Protein AF-A0A529X479-F1 (afdb_monomer)

Structure (mmCIF, N/CA/C/O backbone):
data_AF-A0A529X479-F1
#
_entry.id   AF-A0A529X479-F1
#
loop_
_atom_site.group_PDB
_atom_site.id
_atom_site.type_symbol
_atom_site.label_atom_id
_atom_site.label_alt_id
_atom_site.label_comp_id
_atom_site.label_asym_id
_atom_site.label_entity_id
_atom_site.label_seq_id
_atom_site.pdbx_PDB_ins_code
_atom_site.Cartn_x
_atom_site.Cartn_y
_atom_site.Cartn_z
_atom_site.occupancy
_atom_site.B_iso_or_equiv
_atom_site.auth_seq_id
_atom_site.auth_comp_id
_atom_site.auth_asym_id
_atom_site.auth_atom_id
_atom_site.pdbx_PDB_model_num
ATOM 1 N N . MET A 1 1 ? -9.710 10.759 10.073 1.00 82.75 1 MET A N 1
ATOM 2 C CA . MET A 1 1 ? -9.715 10.089 8.751 1.00 82.75 1 MET A CA 1
ATOM 3 C C . MET A 1 1 ? -9.738 8.583 8.979 1.00 82.75 1 MET A C 1
ATOM 5 O O . MET A 1 1 ? -9.040 8.144 9.883 1.00 82.75 1 MET A O 1
ATOM 9 N N . LYS A 1 2 ? -10.522 7.811 8.212 1.00 91.38 2 LYS A N 1
ATOM 10 C CA . LYS A 1 2 ? -10.550 6.336 8.271 1.00 91.38 2 LYS A CA 1
ATOM 11 C C . LYS A 1 2 ? -10.340 5.777 6.863 1.00 91.38 2 LYS A C 1
ATOM 13 O O . LYS A 1 2 ? -11.045 6.186 5.945 1.00 91.38 2 LYS A O 1
ATOM 18 N N . LEU A 1 3 ? -9.360 4.890 6.698 1.00 93.75 3 LEU A N 1
ATOM 19 C CA . LEU A 1 3 ? -9.148 4.144 5.456 1.00 93.75 3 LEU A CA 1
ATOM 20 C C . LEU A 1 3 ? -10.088 2.938 5.450 1.00 93.75 3 LEU A C 1
ATOM 22 O O . LEU A 1 3 ? -10.150 2.220 6.442 1.00 93.75 3 LEU A O 1
ATOM 26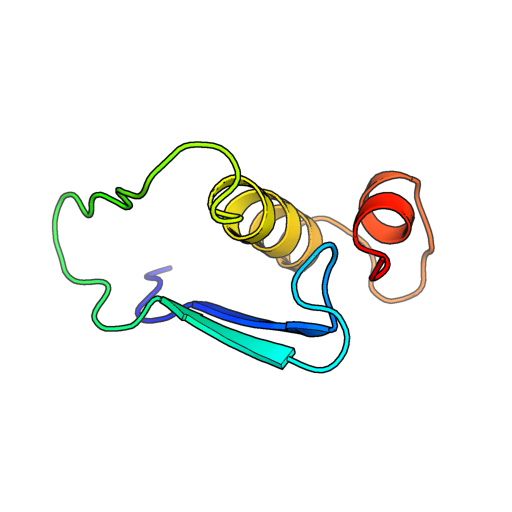 N N . THR A 1 4 ? -10.811 2.728 4.353 1.00 96.31 4 THR A N 1
ATOM 27 C CA . THR A 1 4 ? -11.725 1.582 4.174 1.00 96.31 4 THR A CA 1
ATOM 28 C C . THR A 1 4 ? -11.228 0.603 3.110 1.00 96.31 4 THR A C 1
ATOM 30 O O . THR A 1 4 ? -11.521 -0.589 3.175 1.00 96.31 4 THR A O 1
ATOM 33 N N . ALA A 1 5 ? -10.434 1.097 2.159 1.00 96.69 5 ALA A N 1
ATOM 34 C CA . ALA A 1 5 ? -9.743 0.315 1.145 1.00 96.69 5 ALA A CA 1
ATOM 35 C C . ALA A 1 5 ? -8.499 1.069 0.644 1.00 96.69 5 ALA A C 1
ATOM 37 O O . ALA A 1 5 ? -8.416 2.294 0.764 1.00 96.69 5 ALA A O 1
ATOM 38 N N . LEU A 1 6 ? -7.556 0.341 0.045 1.00 96.38 6 LEU A N 1
ATOM 39 C CA . LEU A 1 6 ? -6.401 0.874 -0.683 1.00 96.38 6 LEU A CA 1
ATOM 40 C C . LEU A 1 6 ? -6.309 0.184 -2.040 1.00 96.38 6 LEU A C 1
ATOM 42 O O . LEU A 1 6 ? -6.258 -1.040 -2.095 1.00 96.38 6 LEU A O 1
ATOM 46 N N . ARG A 1 7 ? -6.255 0.953 -3.131 1.00 97.25 7 ARG A N 1
ATOM 47 C CA . ARG A 1 7 ? -6.151 0.420 -4.498 1.00 97.25 7 ARG A CA 1
ATOM 48 C C . ARG A 1 7 ? -4.998 1.083 -5.228 1.00 97.25 7 ARG A C 1
ATOM 50 O O . ARG A 1 7 ? -4.889 2.306 -5.215 1.00 97.25 7 ARG A O 1
ATOM 57 N N . LEU A 1 8 ? -4.159 0.272 -5.859 1.00 96.31 8 LEU A N 1
ATOM 58 C CA . LEU A 1 8 ? -3.012 0.712 -6.645 1.00 96.31 8 LEU A CA 1
ATOM 59 C C . LEU A 1 8 ? -3.129 0.156 -8.056 1.00 96.31 8 LEU A C 1
ATOM 61 O O . LEU A 1 8 ? -3.632 -0.949 -8.254 1.00 96.31 8 LEU A O 1
ATOM 65 N N . HIS A 1 9 ? -2.604 0.894 -9.024 1.00 97.56 9 HIS A N 1
ATOM 66 C CA . HIS A 1 9 ? -2.441 0.408 -10.384 1.00 97.56 9 HIS A CA 1
ATOM 67 C C . HIS A 1 9 ? -1.096 0.867 -10.927 1.00 97.56 9 HIS A C 1
ATOM 69 O O . HIS A 1 9 ? -0.774 2.051 -10.824 1.00 97.56 9 HIS A O 1
ATOM 75 N N . ASN A 1 10 ? -0.346 -0.052 -11.537 1.00 97.44 10 ASN A N 1
ATOM 76 C CA . ASN A 1 10 ? 0.905 0.264 -12.223 1.00 97.44 10 ASN A CA 1
ATOM 77 C C . ASN A 1 10 ? 1.966 0.911 -11.308 1.00 97.44 10 ASN A C 1
ATOM 79 O O . ASN A 1 10 ? 2.572 1.926 -11.652 1.00 97.44 10 ASN A O 1
ATOM 83 N N . VAL A 1 11 ? 2.170 0.324 -10.124 1.00 97.25 11 VAL A N 1
ATOM 84 C CA . VAL A 1 11 ? 3.121 0.804 -9.108 1.00 97.25 11 VAL A CA 1
ATOM 85 C C . VAL A 1 11 ? 4.118 -0.296 -8.760 1.00 97.25 11 VAL A C 1
ATOM 87 O O . VAL A 1 11 ? 3.715 -1.381 -8.333 1.00 97.25 11 VAL A O 1
ATOM 90 N N . LYS A 1 12 ? 5.422 -0.005 -8.877 1.00 96.88 12 LYS A N 1
ATOM 91 C CA . LYS A 1 12 ? 6.515 -0.966 -8.630 1.00 96.88 12 LYS A CA 1
ATOM 92 C C . LYS A 1 12 ? 6.234 -2.326 -9.303 1.00 96.88 12 LYS A C 1
ATOM 94 O O . LYS A 1 12 ? 5.860 -2.371 -10.467 1.00 96.88 12 LYS A O 1
ATOM 99 N N . ARG A 1 13 ? 6.332 -3.429 -8.557 1.00 95.06 13 ARG A N 1
ATOM 100 C CA . ARG A 1 13 ? 6.099 -4.797 -9.043 1.00 95.06 13 ARG A CA 1
ATOM 101 C C . ARG A 1 13 ? 4.693 -5.091 -9.562 1.00 95.06 13 ARG A C 1
ATOM 103 O O . ARG A 1 13 ? 4.475 -6.161 -10.110 1.00 95.06 13 ARG A O 1
ATOM 110 N N . PHE A 1 14 ? 3.731 -4.199 -9.340 1.00 96.81 14 PHE A N 1
ATOM 111 C CA . PHE A 1 14 ? 2.377 -4.319 -9.880 1.00 96.81 14 PHE A CA 1
ATOM 112 C C . PHE A 1 14 ? 2.275 -3.610 -11.241 1.00 96.81 14 PHE A C 1
ATOM 114 O O . PHE A 1 14 ? 1.286 -2.933 -11.531 1.00 96.81 14 PHE A O 1
ATOM 121 N N . ALA A 1 15 ? 3.328 -3.702 -12.059 1.00 96.94 15 ALA A N 1
ATOM 122 C CA . ALA A 1 15 ? 3.391 -3.121 -13.394 1.00 96.94 15 ALA A CA 1
ATOM 123 C C . ALA A 1 15 ? 2.243 -3.649 -14.265 1.00 96.94 15 ALA A C 1
ATOM 125 O O . ALA A 1 15 ? 2.028 -4.856 -14.359 1.00 96.94 15 ALA A O 1
ATOM 126 N N . GLY A 1 16 ? 1.470 -2.740 -14.865 1.00 97.38 16 GLY A N 1
ATOM 127 C CA . GLY A 1 16 ? 0.299 -3.100 -15.676 1.00 97.38 16 GLY A CA 1
ATOM 128 C C . GLY A 1 16 ? -0.810 -3.858 -14.931 1.00 97.38 16 GLY A C 1
ATOM 129 O O . GLY A 1 16 ? -1.692 -4.420 -15.576 1.00 97.38 16 GLY A O 1
ATOM 130 N N . GLN A 1 17 ? -0.777 -3.901 -13.595 1.00 97.19 17 GLN A N 1
ATOM 131 C CA . GLN A 1 17 ? -1.730 -4.647 -12.776 1.00 97.19 17 GLN A CA 1
ATOM 132 C C . GLN A 1 17 ? -2.403 -3.743 -11.744 1.00 97.19 17 GLN A C 1
ATOM 134 O O . GLN A 1 17 ? -1.787 -2.838 -11.175 1.00 97.19 17 GLN A O 1
ATOM 139 N N . GLY A 1 18 ? -3.687 -4.008 -11.499 1.00 97.19 18 GLY A N 1
ATOM 140 C CA . GLY A 1 18 ? -4.443 -3.431 -10.393 1.00 97.19 18 GLY A CA 1
ATOM 141 C C . GLY A 1 18 ? -4.415 -4.362 -9.185 1.00 97.19 18 GLY A C 1
ATOM 142 O O . GLY A 1 18 ? -4.668 -5.556 -9.323 1.00 97.19 18 GLY A O 1
ATOM 143 N N . VAL A 1 19 ? -4.135 -3.817 -8.004 1.00 97.12 19 VAL A N 1
ATOM 144 C CA . VAL A 1 19 ? -4.163 -4.560 -6.737 1.00 97.12 19 VAL A CA 1
ATOM 145 C C . VAL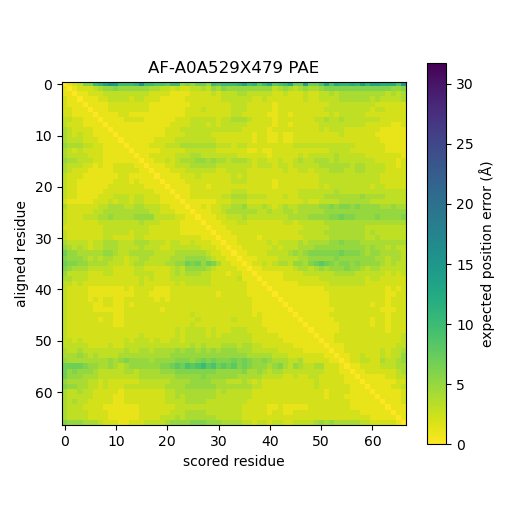 A 1 19 ? -4.882 -3.770 -5.655 1.00 97.12 19 VAL A C 1
ATOM 147 O O . VAL A 1 19 ? -4.856 -2.537 -5.647 1.00 97.12 19 VAL A O 1
ATOM 150 N N . ALA A 1 20 ? -5.523 -4.484 -4.732 1.00 97.06 20 ALA A N 1
ATOM 151 C CA . ALA A 1 20 ? -6.354 -3.879 -3.705 1.00 97.06 20 ALA A CA 1
ATOM 152 C C . ALA A 1 20 ? -6.187 -4.550 -2.337 1.00 97.06 20 ALA A C 1
ATOM 154 O O . ALA A 1 20 ? -6.048 -5.768 -2.238 1.00 97.06 20 ALA A O 1
ATOM 155 N N . ILE A 1 21 ? -6.255 -3.731 -1.290 1.00 96.56 21 ILE A N 1
ATOM 156 C CA . ILE A 1 21 ? -6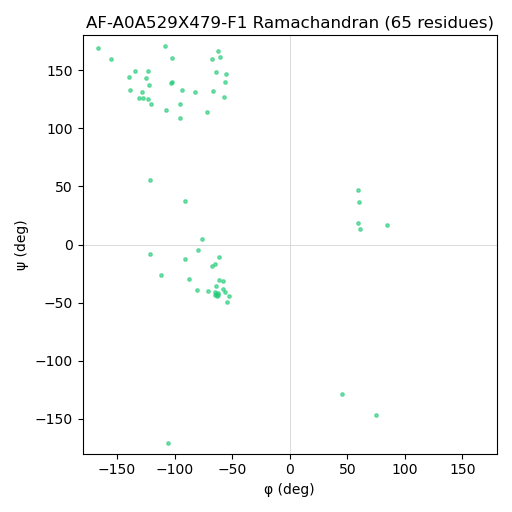.571 -4.136 0.078 1.00 96.56 21 ILE A CA 1
ATOM 157 C C . ILE A 1 21 ? -7.981 -3.622 0.344 1.00 96.56 21 ILE A C 1
ATOM 159 O O . ILE A 1 21 ? -8.219 -2.415 0.343 1.00 96.56 21 ILE A O 1
ATOM 163 N N . GLU A 1 22 ? -8.906 -4.544 0.551 1.00 97.00 22 GLU A N 1
ATOM 164 C CA . GLU A 1 22 ? -10.315 -4.260 0.812 1.00 97.00 22 GLU A CA 1
ATOM 165 C C . GLU A 1 22 ? -10.652 -4.568 2.275 1.00 97.00 22 GLU A C 1
ATOM 167 O O . GLU A 1 22 ? -9.862 -5.194 2.984 1.00 97.00 22 GLU A O 1
ATOM 172 N N . ASN A 1 23 ? -11.850 -4.178 2.711 1.00 95.88 23 ASN A N 1
ATOM 173 C CA . ASN A 1 23 ? -12.402 -4.532 4.024 1.00 95.88 23 ASN A CA 1
ATOM 174 C C . ASN A 1 23 ? -11.563 -4.041 5.220 1.00 95.88 23 ASN A C 1
ATOM 176 O O . ASN A 1 23 ? -11.489 -4.721 6.243 1.00 95.88 23 ASN A O 1
ATOM 180 N N . ILE A 1 24 ? -10.951 -2.854 5.121 1.00 97.19 24 ILE A N 1
ATOM 181 C CA . ILE A 1 24 ? -10.286 -2.225 6.271 1.00 97.19 24 ILE A CA 1
ATOM 182 C C . ILE A 1 24 ? -11.372 -1.732 7.239 1.00 97.19 24 ILE A C 1
ATOM 184 O O . ILE A 1 24 ? -12.174 -0.854 6.907 1.00 97.19 24 ILE A O 1
ATOM 188 N N . GLY A 1 25 ? -11.411 -2.337 8.426 1.00 96.38 25 GLY A N 1
ATOM 189 C CA . GLY A 1 25 ? -12.459 -2.149 9.428 1.00 96.38 25 GLY A CA 1
ATOM 190 C C . GLY A 1 25 ? -12.033 -1.308 10.630 1.00 96.38 25 GLY A C 1
ATOM 191 O O . GLY A 1 25 ? -10.966 -0.694 10.651 1.00 96.38 25 GLY A O 1
ATOM 192 N N . ASP A 1 26 ? -12.895 -1.272 11.646 1.00 95.88 26 ASP A N 1
ATOM 193 C CA . ASP A 1 26 ? -12.564 -0.704 12.957 1.00 95.88 26 ASP A CA 1
ATOM 194 C C . ASP A 1 26 ? -11.509 -1.534 13.701 1.00 95.88 26 ASP A C 1
ATOM 196 O O . ASP A 1 26 ? -11.302 -2.715 13.423 1.00 95.88 26 ASP A O 1
ATOM 200 N N . GLY A 1 27 ? -10.849 -0.908 14.677 1.00 95.75 27 GLY A N 1
ATOM 201 C CA . GLY A 1 27 ? -9.812 -1.555 15.476 1.00 95.75 27 GLY A CA 1
ATOM 202 C C . GLY A 1 27 ? -8.492 -1.739 14.723 1.00 95.75 27 GLY A C 1
ATOM 203 O O . GLY A 1 27 ? -8.087 -0.896 13.919 1.00 95.75 27 GLY A O 1
ATOM 204 N N . VAL A 1 28 ? -7.782 -2.826 15.034 1.00 95.44 28 VAL A N 1
ATOM 205 C CA . VAL A 1 28 ? -6.453 -3.119 14.480 1.00 95.44 28 VAL A CA 1
ATOM 206 C C . VAL A 1 28 ? -6.589 -4.048 13.278 1.00 95.44 28 VAL A C 1
ATOM 208 O O . VAL A 1 28 ? -7.071 -5.169 13.400 1.00 95.44 28 VAL A O 1
ATOM 211 N N . ASN A 1 29 ? -6.116 -3.587 12.121 1.00 95.62 29 ASN A N 1
ATOM 212 C CA . ASN A 1 29 ? -6.079 -4.364 10.885 1.00 95.62 29 ASN A CA 1
ATOM 213 C C . ASN A 1 29 ? -4.650 -4.878 10.643 1.00 95.62 29 ASN A C 1
ATOM 215 O O . ASN A 1 29 ? -3.688 -4.137 10.849 1.00 95.62 29 ASN A O 1
ATOM 219 N N . VAL A 1 30 ? -4.502 -6.122 10.176 1.00 95.44 30 VAL A N 1
ATOM 220 C CA . VAL A 1 30 ? -3.193 -6.754 9.929 1.00 95.44 30 VAL A CA 1
ATOM 221 C C . VAL A 1 30 ? -3.069 -7.150 8.461 1.00 95.44 30 VAL A C 1
ATOM 223 O O . VAL A 1 30 ? -3.843 -7.962 7.963 1.00 95.44 30 VAL A O 1
ATOM 226 N N . LEU A 1 31 ? -2.058 -6.611 7.774 1.00 95.25 31 LEU A N 1
ATOM 227 C CA . LEU A 1 31 ? -1.694 -7.022 6.418 1.00 95.25 31 LEU A CA 1
ATOM 228 C C . LEU A 1 31 ? -0.573 -8.069 6.472 1.00 95.25 31 LEU A C 1
ATOM 230 O O . LEU A 1 31 ? 0.578 -7.736 6.757 1.00 95.25 31 LEU A O 1
ATOM 234 N N . CYS A 1 32 ? -0.897 -9.325 6.161 1.00 94.94 32 CYS A N 1
ATOM 235 C CA . CYS A 1 32 ? 0.052 -10.439 6.164 1.00 94.94 32 CYS A CA 1
ATOM 236 C C . CYS A 1 32 ? 0.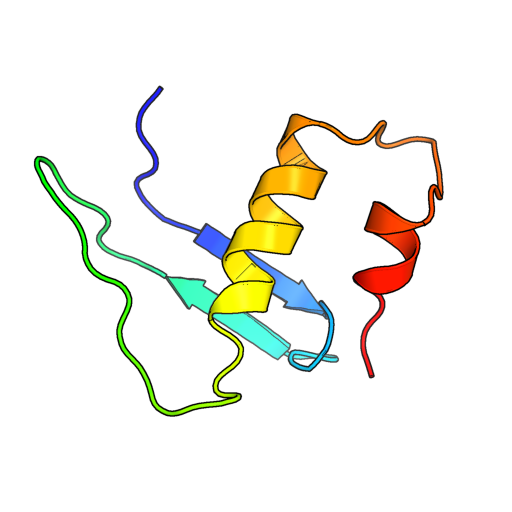126 -11.116 4.790 1.00 94.94 32 CYS A C 1
ATOM 238 O O . CYS A 1 32 ? -0.885 -11.327 4.131 1.00 94.94 32 CYS A O 1
ATOM 240 N N . ALA A 1 33 ? 1.342 -11.441 4.362 1.00 93.31 33 ALA A N 1
ATOM 241 C CA . ALA A 1 33 ? 1.650 -12.176 3.139 1.00 93.31 33 ALA A CA 1
ATOM 242 C C . ALA A 1 33 ? 3.115 -12.624 3.200 1.00 93.31 33 ALA A C 1
ATOM 244 O O . ALA A 1 33 ? 3.884 -12.108 4.019 1.00 93.31 33 ALA A O 1
ATOM 245 N N . VAL A 1 34 ? 3.539 -13.495 2.287 1.00 95.44 34 VAL A N 1
ATOM 246 C CA . VAL A 1 34 ? 4.949 -13.897 2.154 1.00 95.44 34 VAL A CA 1
ATOM 247 C C . VAL A 1 34 ? 5.869 -12.708 1.841 1.00 95.44 34 VAL A C 1
ATOM 249 O O . VAL A 1 34 ? 5.417 -11.623 1.440 1.00 95.44 34 VAL A O 1
ATOM 252 N N . ASN A 1 35 ? 7.173 -12.879 2.071 1.00 93.44 35 ASN A N 1
ATOM 253 C CA . ASN A 1 35 ? 8.162 -11.869 1.699 1.00 93.44 35 ASN A CA 1
ATOM 254 C C . ASN A 1 35 ? 8.058 -11.539 0.214 1.00 93.44 35 ASN A C 1
ATOM 256 O O . ASN A 1 35 ? 7.666 -12.371 -0.596 1.00 93.44 35 ASN A O 1
ATOM 260 N N . GLU A 1 36 ? 8.340 -10.279 -0.110 1.00 89.94 36 GLU A N 1
ATOM 261 C CA . GLU A 1 36 ? 8.271 -9.786 -1.484 1.00 89.94 36 GLU A CA 1
ATOM 262 C C . GLU A 1 36 ? 6.890 -9.922 -2.155 1.00 89.94 36 GLU A C 1
ATOM 264 O O . GLU A 1 36 ? 6.763 -9.756 -3.356 1.00 89.94 36 GLU A O 1
ATOM 269 N N . PHE A 1 37 ? 5.801 -10.101 -1.406 1.00 93.31 37 PHE A N 1
ATOM 270 C CA . PHE A 1 37 ? 4.453 -10.054 -1.994 1.00 93.31 37 PHE A CA 1
ATOM 271 C C . PHE A 1 37 ? 3.963 -8.620 -2.311 1.00 93.31 37 PHE A C 1
ATOM 273 O O . PHE A 1 37 ? 2.819 -8.403 -2.684 1.00 93.31 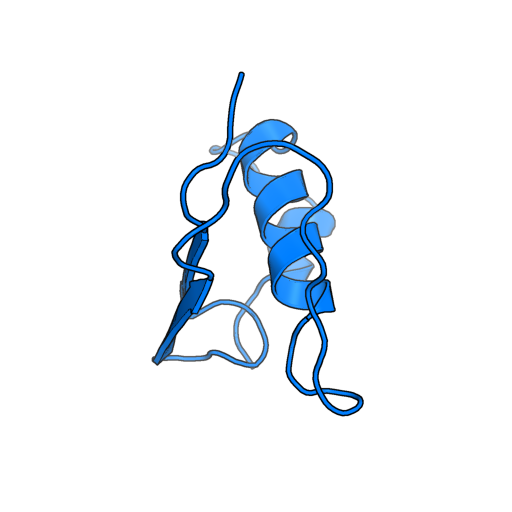37 PHE A O 1
ATOM 280 N N . GLY A 1 38 ? 4.808 -7.599 -2.118 1.00 92.88 38 GLY A N 1
ATOM 281 C CA . GLY A 1 38 ? 4.456 -6.196 -2.389 1.00 92.88 38 GLY A CA 1
ATOM 282 C C . GLY A 1 38 ? 3.716 -5.470 -1.262 1.00 92.88 38 GLY A C 1
ATOM 283 O O . GLY A 1 38 ? 3.176 -4.393 -1.487 1.00 92.88 38 GLY A O 1
ATOM 284 N N . LYS A 1 39 ? 3.729 -5.998 -0.031 1.00 95.12 39 LYS A N 1
ATOM 285 C CA . LYS A 1 39 ? 3.139 -5.323 1.144 1.00 95.12 39 LYS A CA 1
ATOM 286 C C . LYS A 1 39 ? 3.689 -3.904 1.343 1.00 95.12 39 LYS A C 1
ATOM 288 O O . LYS A 1 39 ? 2.912 -2.965 1.455 1.00 95.12 39 LYS A O 1
ATOM 293 N N . SER A 1 40 ? 5.015 -3.735 1.330 1.00 94.88 40 SER A N 1
ATOM 294 C CA . SER A 1 40 ? 5.658 -2.422 1.507 1.00 94.88 40 SER A CA 1
ATOM 295 C C . SER A 1 40 ? 5.273 -1.425 0.411 1.00 94.88 40 SER A C 1
ATOM 297 O O . SER A 1 40 ? 5.142 -0.238 0.691 1.00 94.88 40 SER A O 1
ATOM 299 N N . THR A 1 41 ? 4.991 -1.902 -0.807 1.00 96.75 41 THR A N 1
ATOM 300 C CA . THR A 1 41 ? 4.531 -1.061 -1.920 1.00 96.75 41 THR A CA 1
ATOM 301 C C . THR A 1 41 ? 3.243 -0.310 -1.575 1.00 96.75 41 THR A C 1
ATOM 303 O O . THR A 1 41 ? 3.131 0.861 -1.925 1.00 96.75 41 THR A O 1
ATOM 306 N N . PHE A 1 42 ? 2.305 -0.928 -0.843 1.00 96.75 42 PHE A N 1
ATOM 307 C CA . PHE A 1 42 ? 1.086 -0.246 -0.391 1.00 96.75 42 PHE A CA 1
ATOM 308 C C . PHE A 1 42 ? 1.372 0.906 0.567 1.00 96.75 42 PHE A C 1
ATOM 310 O O . PHE A 1 42 ? 0.793 1.979 0.410 1.00 96.75 42 PHE A O 1
ATOM 317 N N . PHE A 1 43 ? 2.284 0.719 1.519 1.00 95.19 43 PHE A N 1
ATOM 318 C CA . PHE A 1 43 ? 2.630 1.764 2.482 1.00 95.19 43 PHE A CA 1
ATOM 319 C C . PHE A 1 43 ? 3.409 2.910 1.837 1.00 95.19 43 PHE A C 1
ATOM 321 O O . PHE A 1 43 ? 3.130 4.071 2.119 1.00 95.19 43 PHE A O 1
ATOM 328 N N . GLU A 1 44 ? 4.336 2.606 0.929 1.00 96.25 44 GLU A N 1
ATOM 329 C CA . GLU A 1 44 ? 5.075 3.634 0.195 1.00 96.25 44 GLU A CA 1
ATOM 330 C C . GLU A 1 44 ? 4.165 4.454 -0.724 1.00 96.25 44 GLU A C 1
ATOM 332 O O . GLU A 1 44 ? 4.254 5.681 -0.747 1.00 96.25 44 GLU A O 1
ATOM 337 N N . ALA A 1 45 ? 3.249 3.795 -1.441 1.00 96.25 45 ALA A N 1
ATOM 338 C CA . ALA A 1 45 ? 2.277 4.478 -2.286 1.00 96.25 45 ALA A CA 1
ATOM 339 C C . ALA A 1 45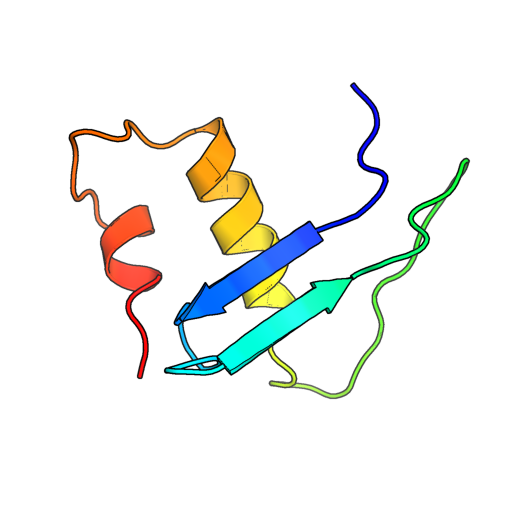 ? 1.307 5.337 -1.460 1.00 96.25 45 ALA A C 1
ATOM 341 O O . ALA A 1 45 ? 1.024 6.473 -1.834 1.00 96.25 45 ALA A O 1
ATOM 342 N N . LEU A 1 46 ? 0.844 4.830 -0.311 1.00 95.62 46 LEU A N 1
ATOM 343 C CA . LEU A 1 46 ? -0.007 5.577 0.615 1.00 95.62 46 LEU A CA 1
ATOM 344 C C . LEU A 1 46 ? 0.706 6.817 1.167 1.00 95.62 46 LEU A C 1
ATOM 346 O O . LEU A 1 46 ? 0.122 7.896 1.225 1.00 95.62 46 LEU A O 1
ATOM 350 N N . HIS A 1 47 ? 1.978 6.678 1.543 1.00 95.19 47 HIS A N 1
ATOM 351 C CA . HIS A 1 47 ? 2.789 7.803 1.991 1.00 95.19 47 HIS A CA 1
ATOM 352 C C . HIS A 1 47 ? 2.979 8.829 0.865 1.00 95.19 47 HIS A C 1
ATOM 354 O O . HIS A 1 47 ? 2.814 10.029 1.080 1.00 95.19 47 HIS A O 1
ATOM 360 N N . ALA A 1 48 ? 3.274 8.381 -0.358 1.00 95.81 48 ALA A N 1
ATOM 361 C CA . ALA A 1 48 ? 3.418 9.290 -1.488 1.00 95.81 48 ALA A CA 1
ATOM 362 C C . ALA A 1 48 ? 2.123 10.052 -1.798 1.00 95.81 48 ALA A C 1
ATOM 364 O O . ALA A 1 48 ? 2.175 11.260 -2.011 1.00 95.81 48 ALA A O 1
ATOM 365 N N . LEU A 1 49 ? 0.974 9.369 -1.744 1.00 94.12 49 LEU A N 1
ATOM 366 C CA . LEU A 1 49 ? -0.346 9.959 -1.969 1.00 94.12 49 LEU A CA 1
ATOM 367 C C . LEU A 1 49 ? -0.632 11.137 -1.029 1.00 94.12 49 LEU A C 1
ATOM 369 O O . LEU A 1 49 ? -1.197 12.136 -1.466 1.00 94.12 49 LEU A O 1
ATOM 373 N N . PHE A 1 50 ? -0.260 11.026 0.249 1.00 94.62 50 PHE A N 1
ATOM 374 C CA . PHE A 1 50 ? -0.545 12.074 1.231 1.00 94.62 50 PHE A CA 1
ATOM 375 C C . PHE A 1 50 ? 0.514 13.171 1.303 1.00 94.62 50 PHE A C 1
ATOM 377 O O . PHE A 1 50 ? 0.181 14.300 1.658 1.00 94.62 50 PHE A O 1
ATOM 384 N N . PHE A 1 51 ? 1.776 12.857 1.003 1.00 95.12 51 PHE A N 1
ATOM 385 C CA . PHE A 1 51 ? 2.892 13.730 1.378 1.00 95.12 51 PHE A CA 1
ATOM 386 C C . PHE A 1 51 ? 3.749 14.217 0.213 1.00 95.12 51 PHE A C 1
ATOM 388 O O . PHE A 1 51 ? 4.622 15.055 0.428 1.00 95.12 51 PHE A O 1
ATOM 395 N N . GLN A 1 52 ? 3.547 13.716 -1.007 1.00 95.62 52 GLN A N 1
ATOM 396 C CA . GLN A 1 52 ? 4.310 14.171 -2.169 1.00 95.62 52 GLN A CA 1
ATOM 397 C C . GLN A 1 52 ? 3.467 15.121 -3.033 1.00 95.62 52 GLN A C 1
ATOM 399 O O . GLN A 1 52 ? 2.278 14.878 -3.243 1.00 95.62 52 GLN A O 1
ATOM 404 N N . PRO A 1 53 ? 4.058 16.210 -3.558 1.00 94.56 53 PRO A N 1
ATOM 405 C CA . PRO A 1 53 ? 3.353 17.116 -4.453 1.00 94.56 53 PRO A CA 1
ATOM 406 C C . PRO A 1 53 ? 3.027 16.411 -5.774 1.00 94.56 53 PRO A C 1
ATOM 408 O O . PRO A 1 53 ? 3.907 15.832 -6.409 1.00 94.56 53 PRO A O 1
ATOM 411 N N . HIS A 1 54 ? 1.779 16.526 -6.231 1.00 93.00 54 HIS A N 1
ATOM 412 C CA . HIS A 1 54 ? 1.316 15.902 -7.479 1.00 93.00 54 HIS A CA 1
ATOM 413 C C . HIS A 1 54 ? 1.996 16.455 -8.746 1.00 93.00 54 HIS A C 1
ATOM 415 O O . HIS A 1 54 ? 1.929 15.834 -9.802 1.00 93.00 54 HIS A O 1
ATOM 421 N N . THR A 1 55 ? 2.633 17.624 -8.656 1.00 95.12 55 THR A N 1
ATOM 422 C CA . THR A 1 55 ? 3.361 18.271 -9.757 1.00 95.12 55 THR A CA 1
ATOM 423 C C . THR A 1 55 ? 4.842 17.895 -9.813 1.00 95.12 55 THR A C 1
ATOM 425 O O . THR A 1 55 ? 5.514 18.214 -10.791 1.00 95.12 55 THR A O 1
ATOM 428 N N . GLY A 1 56 ? 5.376 17.254 -8.769 1.00 92.38 56 GLY A N 1
ATOM 429 C CA . GLY A 1 56 ? 6.800 16.965 -8.644 1.00 92.38 56 GLY A CA 1
ATOM 430 C C . GLY A 1 56 ? 7.157 15.518 -8.969 1.00 92.38 56 GLY A C 1
ATOM 431 O O . GLY A 1 56 ? 6.338 14.607 -8.879 1.00 92.38 56 GLY A O 1
ATOM 432 N N . THR A 1 57 ? 8.439 15.287 -9.263 1.00 94.75 57 THR A N 1
ATOM 433 C CA . THR A 1 57 ? 9.019 13.936 -9.369 1.00 94.75 57 THR A CA 1
ATOM 434 C C . THR A 1 57 ? 10.190 13.730 -8.395 1.00 94.75 57 THR A C 1
ATOM 436 O O . THR A 1 57 ? 11.298 13.401 -8.837 1.00 94.75 57 THR A O 1
ATOM 439 N N . PRO A 1 58 ? 9.998 13.953 -7.080 1.00 95.25 58 PRO A N 1
ATOM 440 C CA . PRO A 1 58 ? 11.022 13.664 -6.078 1.00 95.25 58 PRO A CA 1
ATOM 441 C C . PRO A 1 58 ? 11.348 12.166 -6.045 1.00 95.25 58 PRO A C 1
ATOM 443 O O . PRO A 1 58 ? 10.618 11.337 -6.596 1.00 95.25 58 PRO A O 1
ATOM 446 N N . GLU A 1 59 ? 12.449 11.804 -5.389 1.0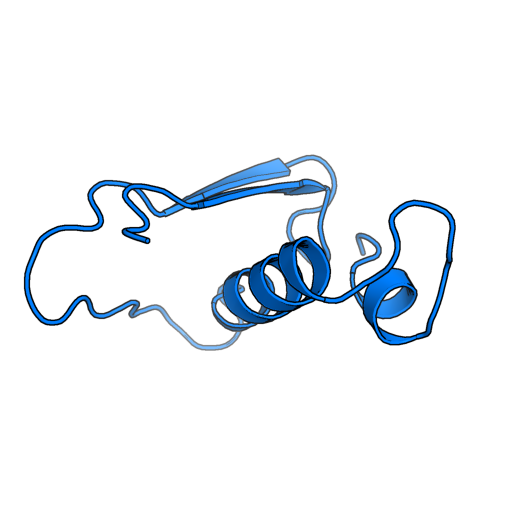0 94.00 59 GLU A N 1
ATOM 447 C CA . GLU A 1 59 ? 12.928 10.418 -5.327 1.00 94.00 59 GLU A CA 1
ATOM 448 C C . GLU A 1 59 ? 11.843 9.442 -4.849 1.00 94.00 59 GLU A C 1
ATOM 450 O O . GLU A 1 59 ? 11.610 8.431 -5.508 1.00 94.00 59 GLU A O 1
ATOM 455 N N . GLY A 1 60 ? 11.090 9.798 -3.802 1.00 91.69 60 GLY A N 1
ATOM 456 C CA . GLY A 1 60 ? 9.985 8.978 -3.294 1.00 91.69 60 GLY A CA 1
ATOM 457 C C . GLY A 1 60 ? 8.895 8.676 -4.332 1.00 91.69 60 GLY A C 1
ATOM 458 O O . GLY A 1 60 ? 8.331 7.590 -4.317 1.00 91.69 60 GLY A O 1
ATOM 459 N N . VAL A 1 61 ? 8.639 9.583 -5.284 1.00 95.44 61 VAL A N 1
ATOM 460 C CA . VAL A 1 61 ? 7.711 9.344 -6.407 1.00 95.44 61 VAL A CA 1
ATOM 461 C C . VAL A 1 61 ? 8.391 8.537 -7.516 1.00 95.44 61 VAL A C 1
ATOM 463 O O . VAL A 1 61 ? 7.784 7.644 -8.102 1.00 95.44 61 VAL A O 1
ATOM 466 N N . ARG A 1 62 ? 9.671 8.802 -7.806 1.00 96.19 62 ARG A N 1
ATOM 467 C CA . ARG A 1 62 ? 10.432 8.065 -8.832 1.00 96.19 62 ARG A CA 1
ATOM 468 C C . ARG A 1 62 ? 10.606 6.590 -8.482 1.00 96.19 62 ARG A C 1
ATOM 470 O O . ARG A 1 62 ? 10.553 5.761 -9.386 1.00 96.19 62 ARG A O 1
ATOM 477 N N . LEU A 1 63 ? 10.775 6.265 -7.202 1.00 95.94 63 LEU A N 1
ATOM 478 C CA . LEU A 1 63 ? 10.895 4.890 -6.717 1.00 95.94 63 LEU A CA 1
ATOM 479 C C . LEU A 1 63 ? 9.596 4.087 -6.864 1.00 95.94 63 LEU A C 1
ATOM 481 O O . LEU A 1 63 ? 9.647 2.862 -6.862 1.00 95.94 63 LEU A O 1
ATOM 485 N N . LEU A 1 64 ? 8.442 4.742 -7.027 1.00 96.62 64 LEU A N 1
ATOM 486 C CA . LEU A 1 64 ? 7.159 4.069 -7.258 1.00 96.62 64 LEU A CA 1
ATOM 487 C C . LEU A 1 64 ? 6.955 3.615 -8.707 1.00 96.62 64 LEU A C 1
ATOM 489 O O . LEU A 1 64 ? 5.957 2.950 -8.999 1.00 96.62 64 LEU A O 1
ATOM 493 N N . ARG A 1 65 ? 7.884 3.948 -9.612 1.00 96.88 65 ARG A N 1
ATOM 494 C CA . ARG A 1 65 ? 7.800 3.543 -11.016 1.00 96.88 65 ARG A CA 1
ATOM 495 C C . ARG A 1 65 ? 7.686 2.021 -11.146 1.00 96.88 65 ARG A C 1
ATOM 497 O O . ARG A 1 65 ? 8.354 1.297 -10.404 1.00 96.88 65 ARG A O 1
ATOM 504 N N . PRO A 1 66 ? 6.838 1.546 -12.069 1.00 97.19 66 PRO A N 1
ATOM 505 C CA . PRO A 1 66 ? 6.685 0.127 -12.317 1.00 97.19 66 PRO A CA 1
ATOM 506 C C . PRO A 1 66 ? 7.977 -0.487 -12.862 1.00 97.19 66 PRO A C 1
ATOM 508 O O . PRO A 1 66 ? 8.729 0.186 -13.574 1.00 97.19 66 PRO A O 1
ATOM 511 N N . TYR A 1 67 ? 8.206 -1.754 -12.522 1.00 94.88 67 TYR A N 1
ATOM 512 C CA . TYR A 1 67 ? 9.296 -2.589 -13.024 1.00 94.88 67 TYR A CA 1
ATOM 513 C C . TYR A 1 67 ? 8.801 -4.004 -13.308 1.00 94.88 67 TYR A C 1
ATOM 515 O O . TYR A 1 67 ? 7.800 -4.411 -12.670 1.00 94.88 67 TYR A O 1
#

Mean predicted aligned error: 2.64 Å

Solvent-accessible surface area (backbone atoms only — not comparable to full-atom values): 4406 Å² total; per-residue (Å²): 141,83,72,47,62,50,77,50,64,44,44,25,84,36,45,92,34,77,50,73,49,69,81,48,64,83,83,87,81,84,93,82,76,66,86,90,70,52,68,66,5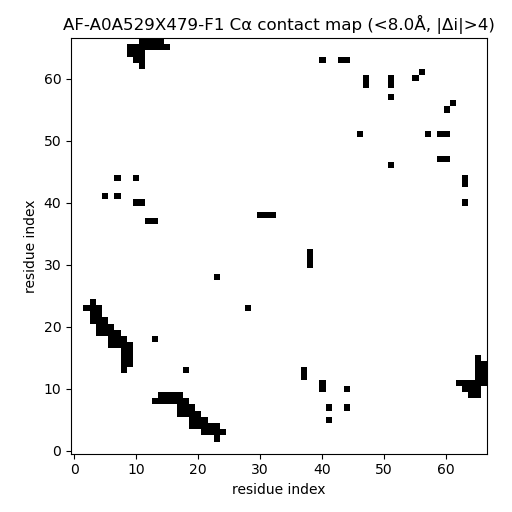6,55,55,53,50,52,49,40,71,77,74,50,63,91,89,60,77,52,67,78,58,57,68,41,49,52,96

Radius of gyration: 12.63 Å; Cα contacts (8 Å, |Δi|>4): 71; chains: 1; bounding box: 26×32×31 Å

Foldseek 3Di:
DADAKFWDDQWAQ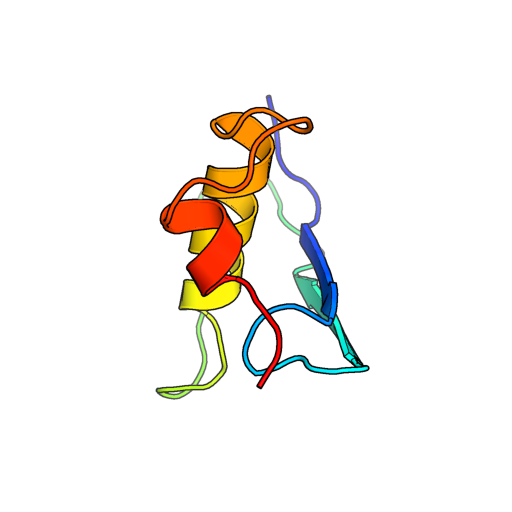NHRHIDMDHGRDPDDDDDDDDPPPCPVSRVLVVCCVVPPDPPDDPPSNVNRHYD

pLDDT: mean 95.31, std 2.21, range [82.75, 97.56]

Sequence (67 aa):
MKLTALRLHNVKRFAGQGVAIENIGDGVNVLCAVNEFGKSTFFEALHALFFQPHTGTPEGVRLLRPY

Secondary structure (DSSP, 8-state):
-----EEEES-TT-TT-EEEE----SS-------TTSSHHHHHHHHHHHHHS-TT---HHHHTTS--